Protein AF-A0A172TUB4-F1 (afdb_monomer)

Nearest PDB structures (foldseek):
  4uj3-assembly6_P  TM=4.269E-01  e=2.769E+00  Homo sapiens
  4uj4-assembly2_J  TM=4.519E-01  e=3.349E+00  Homo sapiens
  4lwz-assembly1_A  TM=4.081E-01  e=5.565E+00  Homo sapiens
  7ppj-assembly1_A  TM=4.265E-01  e=6.732E+00  Homo sapiens
  2gec-assembly1_A  TM=3.200E-01  e=8.677E+00  Infectious bronchitis virus

Structure (mmCIF, N/CA/C/O backbone):
data_AF-A0A172TUB4-F1
#
_entry.id   AF-A0A172TUB4-F1
#
loop_
_atom_site.group_PDB
_atom_site.id
_atom_site.type_symbol
_atom_site.label_atom_id
_atom_site.label_alt_id
_atom_site.label_comp_id
_atom_site.label_asym_id
_atom_site.label_entity_id
_atom_site.label_seq_id
_atom_site.pdbx_PDB_ins_code
_atom_site.Cartn_x
_atom_site.Cartn_y
_atom_site.Cartn_z
_atom_site.occupancy
_atom_site.B_iso_or_equiv
_atom_site.auth_seq_id
_atom_site.auth_comp_id
_atom_site.auth_asym_id
_atom_site.auth_atom_id
_atom_site.pdbx_PDB_model_num
ATOM 1 N N . MET A 1 1 ? 22.948 -39.920 78.279 1.00 50.06 1 MET A N 1
ATOM 2 C CA . MET A 1 1 ? 22.899 -38.503 78.693 1.00 50.06 1 MET A CA 1
ATOM 3 C C . MET A 1 1 ? 23.611 -37.682 77.629 1.00 50.06 1 MET A C 1
ATOM 5 O O . MET A 1 1 ? 24.829 -37.754 77.561 1.00 50.06 1 MET A O 1
ATOM 9 N N . LEU A 1 2 ? 22.868 -37.009 76.742 1.00 51.16 2 LEU A N 1
ATOM 10 C CA . LEU A 1 2 ? 23.443 -36.061 75.776 1.00 51.16 2 LEU A CA 1
ATOM 11 C C . LEU A 1 2 ? 23.390 -34.642 76.354 1.00 51.16 2 LEU A C 1
ATOM 13 O O . LEU A 1 2 ? 22.448 -34.290 77.062 1.00 51.16 2 LEU A O 1
ATOM 17 N N . ASN A 1 3 ? 24.445 -33.876 76.084 1.00 52.34 3 ASN A N 1
ATOM 18 C CA . ASN A 1 3 ? 24.759 -32.596 76.709 1.00 52.34 3 ASN A CA 1
ATOM 19 C C . ASN A 1 3 ? 23.971 -31.443 76.053 1.00 52.34 3 ASN A C 1
ATOM 21 O O . ASN A 1 3 ? 23.823 -31.392 74.831 1.00 52.34 3 ASN A O 1
ATOM 25 N N . LEU A 1 4 ? 23.500 -30.495 76.868 1.00 57.22 4 LEU A N 1
ATOM 26 C CA . LEU A 1 4 ? 22.590 -29.398 76.499 1.00 57.22 4 LEU A CA 1
ATOM 27 C C 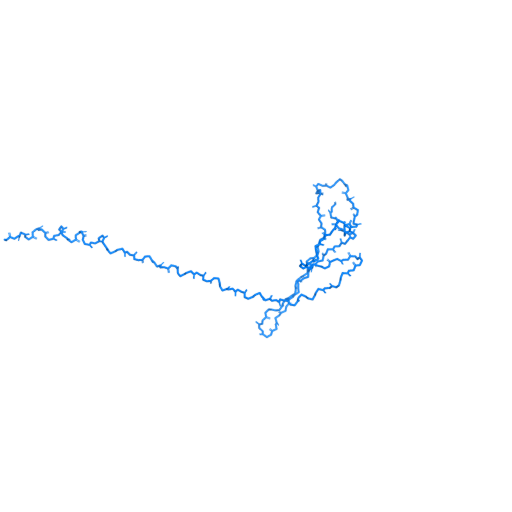. LEU A 1 4 ? 23.169 -28.438 75.434 1.00 57.22 4 LEU A C 1
ATOM 29 O O . LEU A 1 4 ? 22.426 -27.719 74.774 1.00 57.22 4 LEU A O 1
ATOM 33 N N . TYR A 1 5 ? 24.485 -28.480 75.203 1.00 55.56 5 TYR A N 1
ATOM 34 C CA . TYR A 1 5 ? 25.192 -27.681 74.194 1.00 55.56 5 TYR A CA 1
ATOM 35 C C . TYR A 1 5 ? 25.131 -28.227 72.754 1.00 55.56 5 TYR A C 1
ATOM 37 O O . TYR A 1 5 ? 25.632 -27.570 71.845 1.00 55.56 5 TYR A O 1
ATOM 45 N N . GLN A 1 6 ? 24.517 -29.391 72.504 1.00 53.28 6 GLN A N 1
ATOM 46 C CA . GLN A 1 6 ? 24.375 -29.939 71.140 1.00 53.28 6 GLN A CA 1
ATOM 47 C C . GLN A 1 6 ? 23.114 -29.460 70.397 1.00 53.28 6 GLN A C 1
ATOM 49 O O . GLN A 1 6 ? 22.992 -29.678 69.193 1.00 53.28 6 GLN A O 1
ATOM 54 N N . PHE A 1 7 ? 22.194 -28.766 71.073 1.00 53.47 7 PHE A N 1
ATOM 55 C CA . PHE A 1 7 ? 20.947 -28.286 70.469 1.00 53.47 7 PHE A CA 1
ATOM 56 C C . PHE A 1 7 ? 21.072 -27.140 69.440 1.00 53.47 7 PHE A C 1
ATOM 58 O O . PHE A 1 7 ? 20.326 -27.181 68.459 1.00 53.47 7 PHE A O 1
ATOM 65 N N . PRO A 1 8 ? 21.984 -26.148 69.551 1.00 51.56 8 PRO A N 1
ATOM 66 C CA . PRO A 1 8 ? 22.022 -25.056 68.574 1.00 51.56 8 PRO A CA 1
ATOM 67 C C . PRO A 1 8 ? 22.616 -25.473 67.217 1.00 51.56 8 PRO A C 1
ATOM 69 O O . PRO A 1 8 ? 22.346 -24.824 66.211 1.00 51.56 8 PRO A O 1
ATOM 72 N N . ILE A 1 9 ? 23.376 -26.574 67.157 1.00 54.06 9 ILE A N 1
ATOM 73 C CA . ILE A 1 9 ? 24.009 -27.059 65.916 1.00 54.06 9 ILE A CA 1
ATOM 74 C C . ILE A 1 9 ? 23.002 -27.824 65.036 1.00 54.06 9 ILE A C 1
ATOM 76 O O . ILE A 1 9 ? 23.087 -27.770 63.811 1.00 54.06 9 ILE A O 1
ATOM 80 N N . LEU A 1 10 ? 21.990 -28.467 65.632 1.00 48.88 10 LEU A N 1
ATOM 81 C CA . LEU A 1 10 ? 20.963 -29.209 64.887 1.00 48.88 10 LEU A CA 1
ATOM 82 C C . LEU A 1 10 ? 19.916 -28.287 64.225 1.00 48.88 10 LEU A C 1
ATOM 84 O O . LEU A 1 10 ? 19.335 -28.644 63.204 1.00 48.88 10 LEU A O 1
ATOM 88 N N . MET A 1 11 ? 19.700 -27.083 64.765 1.00 50.59 11 MET A N 1
ATOM 89 C CA . MET A 1 11 ? 18.724 -26.113 64.238 1.00 50.59 11 MET A CA 1
ATOM 90 C C . MET A 1 11 ? 19.199 -25.374 62.977 1.00 50.59 11 MET A C 1
ATOM 92 O O . MET A 1 11 ? 18.371 -24.916 62.195 1.00 50.59 11 MET A O 1
ATOM 96 N N . ILE A 1 12 ? 20.511 -25.271 62.739 1.00 52.78 12 ILE A N 1
ATOM 97 C CA . ILE A 1 12 ? 21.044 -24.585 61.546 1.00 52.78 12 ILE A CA 1
ATOM 98 C C . ILE A 1 12 ? 20.908 -25.471 60.293 1.00 52.78 12 ILE A C 1
ATOM 100 O O . ILE A 1 12 ? 20.729 -24.962 59.190 1.00 52.78 12 ILE A O 1
ATOM 104 N N . PHE A 1 13 ? 20.900 -26.798 60.453 1.00 47.03 13 PHE A N 1
ATOM 105 C CA . PHE A 1 13 ? 20.779 -27.738 59.331 1.00 47.03 13 PHE A CA 1
ATOM 106 C C . PHE A 1 13 ? 19.346 -27.908 58.797 1.00 47.03 13 PHE A C 1
ATOM 108 O O . PHE A 1 13 ? 19.167 -28.369 57.674 1.00 47.03 13 PHE A O 1
ATOM 115 N N . ALA A 1 14 ? 18.319 -27.525 59.563 1.00 46.84 14 ALA A N 1
ATOM 116 C CA . ALA A 1 14 ? 16.920 -27.663 59.143 1.00 46.84 14 ALA A CA 1
ATOM 117 C C . ALA A 1 14 ? 16.418 -26.493 58.271 1.00 46.84 14 ALA A C 1
ATOM 119 O O . ALA A 1 14 ? 15.401 -26.623 57.591 1.00 46.84 14 ALA A O 1
ATOM 120 N N . ALA A 1 15 ? 17.124 -25.357 58.258 1.00 46.91 15 ALA A N 1
ATOM 121 C CA . ALA A 1 15 ? 16.682 -24.149 57.557 1.00 46.91 15 ALA A CA 1
ATOM 122 C C . ALA A 1 15 ? 17.023 -24.125 56.052 1.00 46.91 15 ALA A C 1
ATOM 124 O O . ALA A 1 15 ? 16.575 -23.227 55.345 1.00 46.91 15 ALA A O 1
ATOM 125 N N . THR A 1 16 ? 17.778 -25.099 55.534 1.00 49.06 16 THR A N 1
ATOM 126 C CA . THR A 1 16 ? 18.195 -25.139 54.117 1.00 49.06 16 THR A CA 1
ATOM 127 C C . THR A 1 16 ? 17.323 -26.025 53.222 1.00 49.06 16 THR A C 1
ATOM 129 O O . THR A 1 16 ? 17.556 -26.072 52.017 1.00 49.06 16 THR A O 1
ATOM 132 N N . LEU A 1 17 ? 16.298 -26.697 53.764 1.00 52.28 17 LEU A N 1
ATOM 133 C CA . LEU A 1 17 ? 15.441 -27.619 52.998 1.00 52.28 17 LEU A CA 1
ATOM 134 C C . LEU A 1 17 ? 14.056 -27.073 52.628 1.00 52.28 17 LEU A C 1
ATOM 136 O O . LEU A 1 17 ? 13.366 -27.686 51.816 1.00 52.28 17 LEU A O 1
ATOM 140 N N . PHE A 1 18 ? 13.652 -25.908 53.135 1.00 51.94 18 PHE A N 1
ATOM 141 C CA . PHE A 1 18 ? 12.430 -25.248 52.669 1.00 51.94 18 PHE A CA 1
ATOM 142 C C . PHE A 1 18 ? 12.766 -24.273 51.547 1.00 51.94 18 PHE A C 1
ATOM 144 O O . PHE A 1 18 ? 12.882 -23.064 51.737 1.00 51.94 18 PHE A O 1
ATOM 151 N N . GLY A 1 19 ? 12.941 -24.847 50.356 1.00 50.91 19 GLY A N 1
ATOM 152 C CA . GLY A 1 19 ? 12.961 -24.099 49.110 1.00 50.91 19 GLY A CA 1
ATOM 153 C C . GLY A 1 19 ? 11.733 -23.197 49.036 1.00 50.91 19 GLY A C 1
ATOM 154 O O . GLY A 1 19 ? 10.594 -23.662 49.085 1.00 50.91 19 GLY A O 1
ATOM 155 N N . ILE A 1 20 ? 11.973 -21.893 48.936 1.00 55.66 20 ILE A N 1
ATOM 156 C CA . ILE A 1 20 ? 10.939 -20.915 48.630 1.00 55.66 20 ILE A CA 1
ATOM 157 C C . ILE A 1 20 ? 10.471 -21.265 47.219 1.00 55.66 20 ILE A C 1
ATOM 159 O O . ILE A 1 20 ? 11.20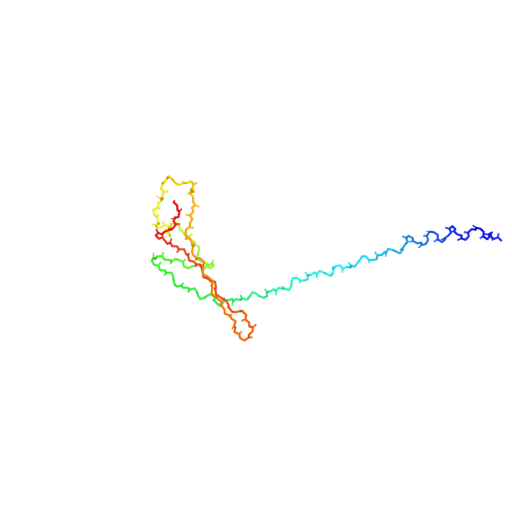6 -21.064 46.251 1.00 55.66 20 ILE A O 1
ATOM 163 N N . ALA A 1 21 ? 9.285 -21.859 47.099 1.00 55.91 21 ALA A N 1
ATOM 164 C CA . ALA A 1 21 ? 8.661 -22.074 45.807 1.00 55.91 21 ALA A CA 1
ATOM 165 C C . ALA A 1 21 ? 8.531 -20.704 45.131 1.00 55.91 21 ALA A C 1
ATOM 167 O O . ALA A 1 21 ? 7.764 -19.849 45.578 1.00 55.91 21 ALA A O 1
ATOM 168 N N . ALA A 1 22 ? 9.329 -20.472 44.088 1.00 62.47 22 ALA A N 1
ATOM 169 C CA . ALA A 1 22 ? 9.186 -19.291 43.258 1.00 62.47 22 ALA A CA 1
ATOM 170 C C . ALA A 1 22 ? 7.734 -19.236 42.754 1.00 62.47 22 ALA A C 1
ATOM 172 O O . ALA A 1 22 ? 7.182 -20.282 42.390 1.00 62.47 22 ALA A O 1
ATOM 173 N N . PRO A 1 23 ? 7.089 -18.057 42.726 1.00 58.44 23 PRO A N 1
ATOM 174 C CA . PRO A 1 23 ? 5.746 -17.949 42.187 1.00 58.44 23 PRO A CA 1
ATOM 175 C C . PRO A 1 23 ? 5.790 -18.425 40.736 1.00 58.44 23 PRO A C 1
ATOM 177 O O . PRO A 1 23 ? 6.467 -17.832 39.894 1.00 58.44 23 PRO A O 1
ATOM 180 N N . VAL A 1 24 ? 5.091 -19.525 40.454 1.00 60.91 24 VAL A N 1
ATOM 181 C CA . VAL A 1 24 ? 4.876 -20.007 39.093 1.00 60.91 24 VAL A CA 1
ATOM 182 C C . VAL A 1 24 ? 4.230 -18.852 38.338 1.00 60.91 24 VAL A C 1
ATOM 184 O O . VAL A 1 24 ? 3.068 -18.518 38.578 1.00 60.91 24 VAL A O 1
ATOM 187 N N . LYS A 1 25 ? 4.990 -18.206 37.447 1.00 54.69 25 LYS A N 1
ATOM 188 C CA . LYS A 1 25 ? 4.415 -17.322 36.437 1.00 54.69 25 LYS A CA 1
ATOM 189 C C . LYS A 1 25 ? 3.452 -18.203 35.657 1.00 54.69 25 LYS A C 1
ATOM 191 O O . LYS A 1 25 ? 3.891 -19.045 34.877 1.00 54.69 25 LYS A O 1
ATOM 196 N N . LYS A 1 26 ? 2.149 -18.075 35.928 1.00 51.97 26 LYS A N 1
ATOM 197 C CA . LYS A 1 26 ? 1.130 -18.688 35.078 1.00 51.97 26 LYS A CA 1
ATOM 198 C C . LYS A 1 26 ? 1.485 -18.270 33.653 1.00 51.97 26 LYS A C 1
ATOM 200 O O . LYS A 1 26 ? 1.750 -17.077 33.461 1.00 51.97 26 LYS A O 1
ATOM 205 N N . PRO A 1 27 ? 1.561 -19.206 32.693 1.00 49.56 27 PRO A N 1
ATOM 206 C CA . PRO A 1 27 ? 1.725 -18.828 31.306 1.00 49.56 27 PRO A CA 1
ATOM 207 C C . PRO A 1 27 ? 0.666 -17.770 31.036 1.00 49.56 27 PRO A C 1
ATOM 209 O O . PRO A 1 27 ? -0.515 -17.993 31.312 1.00 49.56 27 PRO A O 1
ATOM 212 N N . ILE A 1 28 ? 1.100 -16.588 30.607 1.00 55.59 28 ILE A N 1
ATOM 213 C CA . ILE A 1 28 ? 0.189 -15.628 30.011 1.00 55.59 28 ILE A CA 1
ATOM 214 C C . ILE A 1 28 ? -0.289 -16.367 28.776 1.00 55.59 28 ILE A C 1
ATOM 216 O O . ILE A 1 28 ? 0.422 -16.430 27.776 1.00 55.59 28 ILE A O 1
ATOM 220 N N . THR A 1 29 ? -1.436 -17.031 28.886 1.00 51.72 29 THR A N 1
ATOM 221 C CA . THR A 1 29 ? -2.172 -17.471 27.719 1.00 51.72 29 THR A CA 1
ATOM 222 C C . THR A 1 29 ? -2.331 -16.193 26.913 1.00 51.72 29 THR A C 1
ATOM 224 O O . THR A 1 29 ? -2.934 -15.251 27.443 1.00 51.72 29 THR A O 1
ATOM 227 N N . PRO A 1 30 ? -1.742 -16.073 25.710 1.00 56.47 30 PRO A N 1
ATOM 228 C C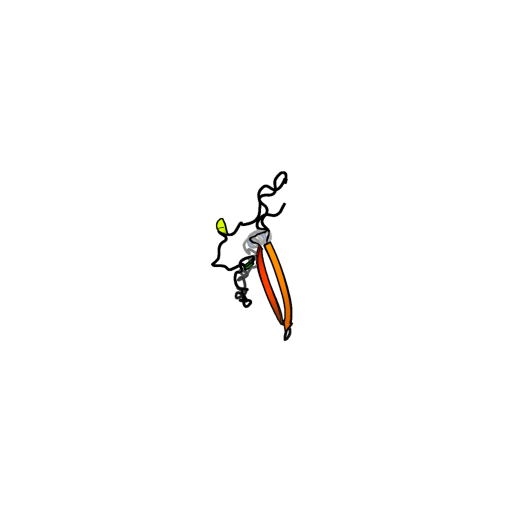A . PRO A 1 30 ? -2.125 -14.978 24.851 1.00 56.47 30 PRO A CA 1
ATOM 229 C C . PRO A 1 30 ? -3.632 -15.141 24.720 1.00 56.47 30 PRO A C 1
ATOM 231 O O . PRO A 1 30 ? -4.110 -16.166 24.229 1.00 56.47 30 PRO A O 1
ATOM 234 N N . VAL A 1 31 ? -4.391 -14.190 25.271 1.00 52.34 31 VAL A N 1
ATOM 235 C CA . VAL A 1 31 ? -5.779 -14.023 24.875 1.00 52.34 31 VAL A CA 1
ATOM 236 C C . VAL A 1 31 ? -5.644 -13.833 23.382 1.00 52.34 31 VAL A C 1
ATOM 238 O O . VAL A 1 31 ? -5.114 -12.815 22.938 1.00 52.34 31 VAL A O 1
ATOM 241 N N . SER A 1 32 ? -5.955 -14.890 22.633 1.00 56.44 32 SER A N 1
ATOM 242 C CA . SER A 1 32 ? -6.060 -14.823 21.194 1.00 56.44 32 SER A CA 1
ATOM 243 C C . SER A 1 32 ? -7.068 -13.713 20.982 1.00 56.44 32 SER A C 1
ATOM 245 O O . SER A 1 32 ? -8.255 -13.879 21.265 1.00 56.44 32 SER A O 1
ATOM 247 N N . ALA A 1 33 ? -6.562 -12.528 20.638 1.00 61.75 33 ALA A N 1
ATOM 248 C CA . ALA A 1 33 ? -7.380 -11.494 20.069 1.00 61.75 33 ALA A CA 1
ATOM 249 C C . ALA A 1 33 ? -7.963 -12.186 18.848 1.00 61.75 33 ALA A C 1
ATOM 251 O O . ALA A 1 33 ? -7.243 -12.434 17.879 1.00 61.75 33 ALA A O 1
ATOM 252 N N . ALA A 1 34 ? -9.219 -12.627 18.963 1.00 53.41 34 ALA A N 1
ATOM 253 C CA . ALA A 1 34 ? -9.960 -13.105 17.818 1.00 53.41 34 ALA A CA 1
ATOM 254 C C . ALA A 1 34 ? -9.710 -12.063 16.727 1.00 53.41 34 ALA A C 1
ATOM 256 O O . ALA A 1 34 ? -9.806 -10.868 17.040 1.00 53.41 34 ALA A O 1
ATOM 257 N N . PRO A 1 35 ? -9.292 -12.469 15.517 1.00 54.06 35 PRO A N 1
ATOM 258 C CA . PRO A 1 35 ? -9.047 -11.513 14.460 1.00 54.06 35 PRO A CA 1
ATOM 259 C C . PRO A 1 35 ? -10.345 -10.733 14.315 1.00 54.06 35 PRO A C 1
ATOM 261 O O . PRO A 1 35 ? -11.377 -11.286 13.935 1.00 54.06 35 PRO A O 1
ATOM 264 N N . VAL A 1 36 ? -10.319 -9.465 14.727 1.00 54.62 36 VAL A N 1
ATOM 265 C CA . VAL A 1 36 ? -11.393 -8.535 14.431 1.00 54.62 36 VAL A CA 1
ATOM 266 C C . VAL A 1 36 ? -11.270 -8.388 12.931 1.00 54.62 36 VAL A C 1
ATOM 268 O O . VAL A 1 36 ? -10.424 -7.643 12.443 1.00 54.62 36 VAL A O 1
ATOM 271 N N . ALA A 1 37 ? -12.005 -9.228 12.206 1.00 58.47 37 ALA A N 1
ATOM 272 C CA . ALA A 1 37 ? -12.141 -9.136 10.774 1.00 58.47 37 ALA A CA 1
ATOM 273 C C . ALA A 1 37 ? -12.862 -7.814 10.527 1.00 58.47 37 ALA A C 1
ATOM 275 O O . ALA A 1 37 ? -14.090 -7.750 10.480 1.00 58.47 37 ALA A O 1
ATOM 276 N N . SER A 1 38 ? -12.092 -6.729 10.472 1.00 54.03 38 SER A N 1
ATOM 277 C CA . SER A 1 38 ? -12.579 -5.476 9.933 1.00 54.03 38 SER A CA 1
ATOM 278 C C . SER A 1 38 ? -13.060 -5.797 8.523 1.00 54.03 38 SER A C 1
ATOM 280 O O . SER A 1 38 ? -12.325 -6.463 7.787 1.00 54.03 38 SER A O 1
ATOM 282 N N . PRO A 1 39 ? -14.285 -5.401 8.144 1.00 54.00 39 PRO A N 1
ATOM 283 C CA . PRO A 1 39 ? -14.779 -5.640 6.803 1.00 54.00 39 PRO A CA 1
ATOM 284 C C . PRO A 1 39 ? -13.804 -4.975 5.833 1.00 54.00 39 PRO A C 1
ATOM 286 O O . PRO A 1 39 ? -13.724 -3.748 5.747 1.00 54.00 39 PRO A O 1
ATOM 289 N N . VAL A 1 40 ? -13.012 -5.796 5.143 1.00 56.97 40 VAL A N 1
ATOM 290 C CA . VAL A 1 40 ? -12.155 -5.352 4.051 1.00 56.97 40 VAL A CA 1
ATOM 291 C C . VAL A 1 40 ? -13.108 -5.039 2.914 1.00 56.97 40 VAL A C 1
ATOM 293 O O . VAL A 1 40 ? -13.424 -5.883 2.083 1.00 56.97 40 VAL A O 1
ATOM 296 N N . HIS A 1 41 ? -13.641 -3.821 2.912 1.00 54.94 41 HIS A N 1
ATOM 297 C CA . HIS A 1 41 ? -14.269 -3.275 1.725 1.00 54.94 41 HIS A CA 1
ATOM 298 C C . HIS A 1 41 ? -13.124 -2.953 0.764 1.00 54.94 41 HIS A C 1
ATOM 300 O O . HIS A 1 41 ? -12.581 -1.844 0.757 1.00 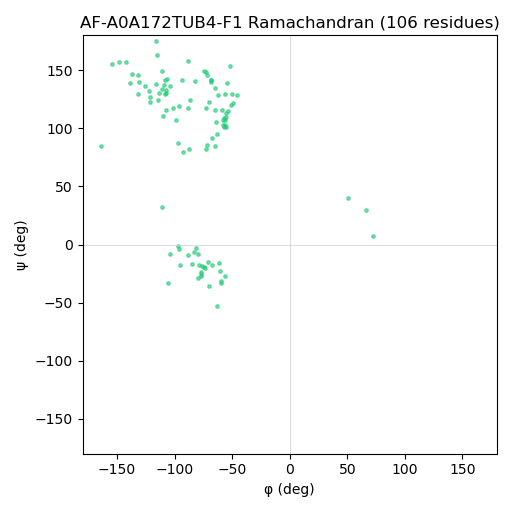54.94 41 HIS A O 1
ATOM 306 N N . SER A 1 42 ? -12.655 -3.976 0.051 1.00 57.53 42 SER A N 1
ATOM 307 C CA . SER A 1 42 ? -11.669 -3.804 -1.002 1.00 57.53 42 SER A CA 1
ATOM 308 C C . SER A 1 42 ? -12.336 -2.968 -2.081 1.00 57.53 42 SER A C 1
ATOM 310 O O . SER A 1 42 ? -13.313 -3.402 -2.689 1.00 57.53 42 SER A O 1
ATOM 312 N N . LYS A 1 43 ? -11.818 -1.761 -2.312 1.00 68.38 43 LYS A N 1
ATOM 313 C CA . LYS A 1 43 ? -12.084 -1.065 -3.572 1.00 68.38 43 LYS A CA 1
ATOM 314 C C . LYS A 1 43 ? -11.748 -2.016 -4.730 1.00 68.38 43 LYS A C 1
ATOM 316 O O . LYS A 1 43 ? -10.936 -2.925 -4.563 1.00 68.38 43 LYS A O 1
ATOM 321 N N . GLU A 1 44 ? -12.389 -1.835 -5.874 1.00 83.19 44 GLU A N 1
ATOM 322 C CA . GLU A 1 44 ? -12.060 -2.603 -7.076 1.00 83.19 44 GLU A CA 1
ATOM 323 C C . GLU A 1 44 ? -10.742 -2.100 -7.679 1.00 83.19 44 GLU A C 1
ATOM 325 O O . GLU A 1 44 ? -10.384 -0.926 -7.535 1.00 83.19 44 GLU A O 1
ATOM 330 N N . GLU A 1 45 ? -9.995 -3.001 -8.320 1.00 89.12 45 GLU A N 1
ATOM 331 C CA . GLU A 1 45 ? -8.798 -2.635 -9.077 1.00 89.12 45 GLU A CA 1
ATOM 332 C C . GLU A 1 45 ? -9.195 -1.767 -10.274 1.00 89.12 45 GLU A C 1
ATOM 334 O O . GLU A 1 45 ? -10.142 -2.070 -10.999 1.00 89.12 45 GLU A O 1
ATOM 339 N N . THR A 1 46 ? -8.457 -0.683 -10.493 1.00 90.50 46 THR A N 1
ATOM 340 C CA . THR A 1 46 ? -8.655 0.200 -11.640 1.00 90.50 46 THR A CA 1
ATOM 341 C C . THR A 1 46 ? -7.426 0.193 -12.546 1.00 90.50 46 THR A C 1
ATOM 343 O O . THR A 1 46 ? -6.384 -0.408 -12.256 1.00 90.50 46 THR A O 1
ATOM 346 N N . ALA A 1 47 ? -7.535 0.889 -13.679 1.00 89.12 47 ALA A N 1
ATOM 347 C CA . ALA A 1 47 ? -6.399 1.117 -14.566 1.00 89.12 47 ALA A CA 1
ATOM 348 C C . ALA A 1 47 ? -5.256 1.888 -13.877 1.00 89.12 47 ALA A C 1
ATOM 350 O O . ALA A 1 47 ? -4.113 1.770 -14.295 1.00 89.12 47 ALA A O 1
ATOM 351 N N . GLU A 1 48 ? -5.550 2.643 -12.816 1.00 91.56 48 GLU A N 1
ATOM 352 C CA . GLU A 1 48 ? -4.577 3.497 -12.132 1.00 91.56 48 GLU A CA 1
ATOM 353 C C . GLU A 1 48 ? -4.127 2.932 -10.778 1.00 91.56 48 GLU A C 1
ATOM 355 O O . GLU A 1 48 ? -2.969 3.107 -10.391 1.00 91.56 48 GLU A O 1
ATOM 360 N N . TYR A 1 49 ? -5.016 2.237 -10.062 1.00 92.44 49 TYR A N 1
ATOM 361 C CA . TYR A 1 49 ? -4.770 1.812 -8.687 1.00 92.44 49 TYR A CA 1
ATOM 362 C C . TYR A 1 49 ? -5.070 0.336 -8.461 1.00 92.44 49 TYR A C 1
ATOM 364 O O . TYR A 1 49 ? -6.093 -0.184 -8.904 1.00 92.44 49 TYR A O 1
ATOM 372 N N . ILE A 1 50 ? -4.207 -0.307 -7.678 1.00 93.94 50 ILE A N 1
ATOM 373 C CA . ILE A 1 50 ? -4.409 -1.661 -7.164 1.00 93.94 50 ILE A CA 1
ATOM 374 C C . ILE A 1 50 ? -4.648 -1.558 -5.659 1.00 93.94 50 ILE A C 1
ATOM 376 O O . ILE A 1 50 ? -3.731 -1.194 -4.918 1.00 93.94 50 ILE A O 1
ATOM 380 N N . PRO A 1 51 ? -5.863 -1.836 -5.175 1.00 93.06 51 PRO A N 1
ATOM 381 C CA . PRO A 1 51 ? -6.110 -1.968 -3.752 1.00 93.06 51 PRO A CA 1
ATOM 382 C C . PRO A 1 51 ? -5.419 -3.222 -3.227 1.00 93.06 51 PRO A C 1
ATOM 384 O O . PRO A 1 51 ? -5.417 -4.266 -3.875 1.00 93.06 51 PRO A O 1
ATOM 387 N N . TRP A 1 52 ? -4.834 -3.123 -2.038 1.00 89.62 52 TRP A N 1
ATOM 388 C CA . TRP A 1 52 ? -4.210 -4.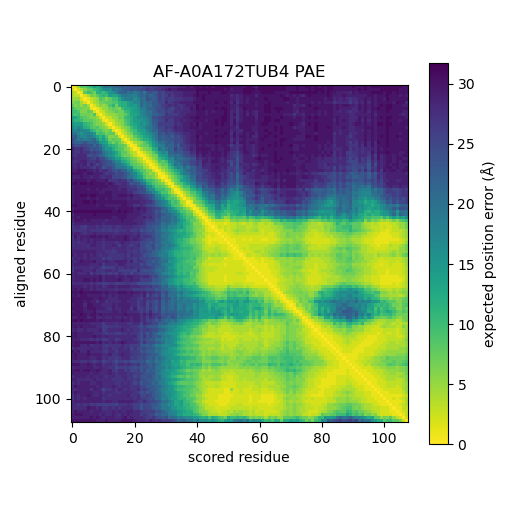265 -1.391 1.00 89.62 52 TRP A CA 1
ATOM 389 C C . TRP A 1 52 ? -5.256 -5.341 -1.109 1.00 89.62 52 TRP A C 1
ATOM 391 O O . TRP A 1 52 ? -6.296 -5.075 -0.499 1.00 89.62 52 TRP A O 1
ATOM 401 N N . GLN A 1 53 ? -4.953 -6.561 -1.532 1.00 87.25 53 GLN A N 1
ATOM 402 C CA . GLN A 1 53 ? -5.721 -7.757 -1.225 1.00 87.25 53 GLN A CA 1
ATOM 403 C C . GLN A 1 53 ? -4.730 -8.870 -0.893 1.00 87.25 53 GLN A C 1
ATOM 405 O O . GLN A 1 53 ? -3.649 -8.937 -1.475 1.00 87.25 53 GLN A O 1
ATOM 410 N N . GLN A 1 54 ? -5.105 -9.762 0.022 1.00 84.88 54 GLN A N 1
ATOM 411 C CA . GLN A 1 54 ? -4.229 -10.848 0.470 1.00 84.88 54 GLN A CA 1
ATOM 412 C C . GLN A 1 54 ? -3.803 -11.778 -0.680 1.00 84.88 54 GLN A C 1
ATOM 414 O O . GLN A 1 54 ? -2.696 -12.306 -0.671 1.00 84.88 54 GLN A O 1
ATOM 419 N N . GLU A 1 55 ? -4.680 -11.964 -1.666 1.00 88.94 55 GLU A N 1
ATOM 420 C CA . GLU A 1 55 ? -4.495 -12.900 -2.780 1.00 88.94 55 GLU A CA 1
ATOM 421 C C . GLU A 1 55 ? -3.910 -12.231 -4.038 1.00 88.94 55 GLU A C 1
ATOM 423 O O . GLU A 1 55 ? -3.356 -12.916 -4.898 1.00 88.94 55 GLU A O 1
ATOM 428 N N . ARG A 1 56 ? -3.972 -10.894 -4.143 1.00 90.31 56 ARG A N 1
ATOM 429 C CA . ARG A 1 56 ? -3.465 -10.129 -5.292 1.00 90.31 56 ARG A CA 1
ATOM 430 C C . ARG A 1 56 ? -2.067 -9.588 -5.006 1.00 90.31 56 ARG A C 1
ATOM 432 O O . ARG A 1 56 ? -1.889 -8.459 -4.553 1.00 90.31 56 ARG A O 1
ATOM 439 N N . LEU A 1 57 ? -1.062 -10.407 -5.304 1.00 91.62 57 LEU A N 1
ATOM 440 C CA . LEU A 1 57 ? 0.341 -9.985 -5.300 1.00 91.62 57 LEU A CA 1
ATOM 441 C C . LEU A 1 57 ? 0.627 -9.064 -6.485 1.00 91.62 57 LEU A C 1
ATOM 443 O O . LEU A 1 57 ? 0.073 -9.277 -7.559 1.00 91.62 57 LEU A O 1
ATOM 447 N N . LEU A 1 58 ? 1.517 -8.086 -6.309 1.00 91.50 58 LEU A N 1
ATOM 448 C CA . LEU A 1 58 ? 1.984 -7.235 -7.405 1.00 91.50 58 LEU A CA 1
ATOM 449 C C . LEU A 1 58 ? 2.845 -8.040 -8.385 1.00 91.50 58 LEU A C 1
ATOM 451 O O . LEU A 1 58 ? 3.658 -8.875 -7.985 1.00 91.50 58 LEU A O 1
ATOM 455 N N . SER A 1 59 ? 2.675 -7.751 -9.666 1.00 93.12 59 SER A N 1
ATOM 456 C CA . SER A 1 59 ? 3.444 -8.302 -10.778 1.00 93.12 59 SER A CA 1
ATOM 457 C C . SER A 1 59 ? 4.233 -7.190 -11.464 1.00 93.12 59 SER A C 1
ATOM 459 O O . SER A 1 59 ? 3.925 -6.015 -11.289 1.00 93.12 59 SER A O 1
ATOM 461 N N . TRP A 1 60 ? 5.242 -7.537 -12.261 1.00 91.38 60 TRP A N 1
ATOM 462 C CA . TRP A 1 60 ? 6.041 -6.535 -12.975 1.00 91.38 60 TRP A CA 1
ATOM 463 C C . TRP A 1 60 ? 5.213 -5.666 -13.930 1.00 91.38 60 TRP A C 1
ATOM 465 O O . TRP A 1 60 ? 5.498 -4.479 -14.056 1.00 91.38 60 TRP A O 1
ATOM 475 N N . ASP A 1 61 ? 4.147 -6.215 -14.512 1.00 93.69 61 ASP A N 1
ATOM 476 C CA . ASP A 1 61 ? 3.247 -5.491 -15.420 1.00 93.69 61 ASP A CA 1
ATOM 477 C C . ASP A 1 61 ? 2.438 -4.386 -14.712 1.00 93.69 61 ASP A C 1
ATOM 479 O O . ASP A 1 61 ? 1.918 -3.467 -15.352 1.00 93.69 61 ASP A O 1
ATOM 483 N N . ASP A 1 62 ? 2.353 -4.441 -13.379 1.00 92.94 62 ASP A N 1
ATOM 484 C CA . ASP A 1 62 ? 1.704 -3.411 -12.568 1.00 92.94 62 ASP A CA 1
ATOM 485 C C . ASP A 1 62 ? 2.578 -2.153 -12.415 1.00 92.94 62 ASP A C 1
ATOM 487 O O . ASP A 1 62 ? 2.067 -1.080 -12.088 1.00 92.94 62 ASP A O 1
ATOM 491 N N . PHE A 1 63 ? 3.889 -2.251 -12.665 1.00 92.31 63 PHE A N 1
ATOM 492 C CA . PHE A 1 63 ? 4.835 -1.143 -12.532 1.00 92.31 63 PHE A CA 1
ATOM 493 C C . PHE A 1 63 ? 4.913 -0.340 -13.830 1.00 92.31 63 PHE A C 1
ATOM 495 O O . PHE A 1 63 ? 5.807 -0.525 -14.652 1.00 92.31 63 PHE A O 1
ATOM 502 N N . GLN A 1 64 ? 3.961 0.572 -14.006 1.00 92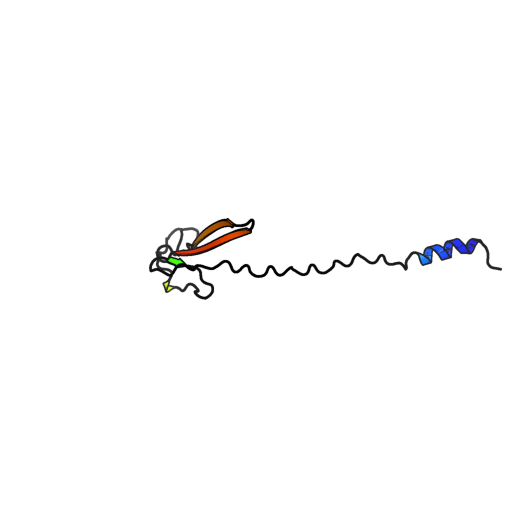.25 64 GLN A N 1
ATOM 503 C CA . GLN A 1 64 ? 3.806 1.355 -15.236 1.00 92.25 64 GLN A CA 1
ATOM 504 C C . GLN A 1 64 ? 4.466 2.738 -15.157 1.00 92.25 64 GLN A C 1
ATOM 506 O O . GLN A 1 64 ? 4.460 3.488 -16.134 1.00 92.25 64 GLN A O 1
ATOM 511 N N . GLY A 1 65 ? 5.025 3.100 -14.001 1.00 87.31 65 GLY A N 1
ATOM 512 C CA . GLY A 1 65 ? 5.7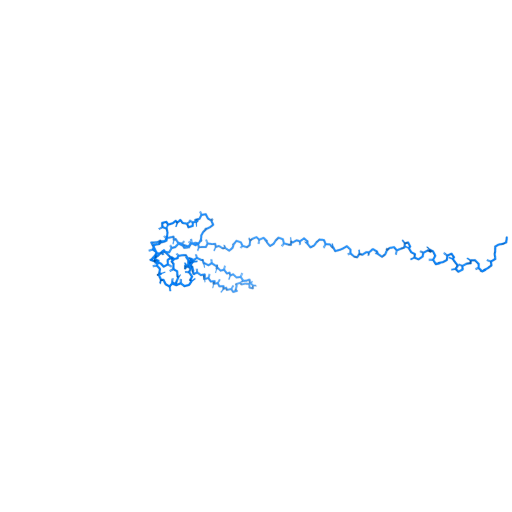45 4.351 -13.823 1.00 87.31 65 GLY A CA 1
ATOM 513 C C . GLY A 1 65 ? 7.109 4.351 -14.503 1.00 87.31 65 GLY A C 1
ATOM 514 O O . GLY A 1 65 ? 7.796 3.334 -14.586 1.00 87.31 65 GLY A O 1
ATOM 515 N N . GLY A 1 66 ? 7.529 5.530 -14.960 1.00 84.62 66 GLY A N 1
ATOM 516 C CA . GLY A 1 66 ? 8.879 5.734 -15.476 1.00 84.62 66 GLY A CA 1
ATOM 517 C C . GLY A 1 66 ? 9.926 5.638 -14.365 1.00 84.62 66 GLY A C 1
ATOM 518 O O . GLY A 1 66 ? 9.711 6.121 -13.253 1.00 84.62 66 GLY A O 1
ATOM 519 N N . ILE A 1 67 ? 11.076 5.043 -14.680 1.00 77.19 67 ILE A N 1
ATOM 520 C CA . ILE A 1 67 ? 12.244 5.057 -13.796 1.00 77.19 67 ILE A CA 1
ATOM 521 C C . ILE A 1 67 ? 12.787 6.482 -13.775 1.00 77.19 67 ILE A C 1
ATOM 523 O O . ILE A 1 67 ? 13.140 7.036 -14.820 1.00 77.19 67 ILE A O 1
ATOM 527 N N . LYS A 1 68 ? 12.875 7.077 -12.592 1.00 75.44 68 LYS A N 1
ATOM 528 C CA . LYS A 1 68 ? 13.516 8.375 -12.424 1.00 75.44 68 LYS A CA 1
ATOM 529 C C . LYS A 1 68 ? 15.011 8.149 -12.207 1.00 75.44 68 LYS A C 1
ATOM 531 O O . LYS A 1 68 ? 15.434 7.340 -11.390 1.00 75.44 68 LYS A O 1
ATOM 536 N N . GLN A 1 69 ? 15.815 8.792 -13.047 1.00 75.88 69 GLN A N 1
ATOM 537 C CA . GLN A 1 69 ? 17.271 8.669 -13.026 1.00 75.88 69 GLN A CA 1
ATOM 538 C C . GLN A 1 69 ? 17.884 9.700 -12.072 1.00 75.88 69 GLN A C 1
ATOM 540 O O . GLN A 1 69 ? 17.297 10.756 -11.839 1.00 75.88 69 GLN A O 1
ATOM 545 N N . ASN A 1 70 ? 19.103 9.431 -11.596 1.00 75.56 70 ASN A N 1
ATOM 546 C CA . ASN A 1 70 ? 19.879 10.315 -10.713 1.00 75.56 70 ASN A CA 1
ATOM 547 C C . ASN A 1 70 ? 19.275 10.506 -9.313 1.00 75.56 70 ASN A C 1
ATOM 549 O O . ASN A 1 70 ? 19.468 11.553 -8.694 1.00 75.56 70 ASN A O 1
ATOM 553 N N . THR A 1 71 ? 18.563 9.498 -8.807 1.00 73.75 71 THR A N 1
ATOM 554 C CA . THR A 1 71 ? 18.081 9.474 -7.426 1.00 73.75 71 THR A CA 1
ATOM 555 C C . THR A 1 71 ? 18.900 8.485 -6.604 1.00 73.75 71 THR A C 1
ATOM 557 O O . THR A 1 71 ? 19.344 7.450 -7.094 1.00 73.75 71 THR A O 1
ATOM 560 N N . ASP A 1 72 ? 19.158 8.844 -5.347 1.00 75.19 72 ASP A N 1
ATOM 561 C CA . ASP A 1 72 ? 19.969 8.039 -4.418 1.00 75.19 72 ASP A CA 1
ATOM 562 C C . ASP A 1 72 ? 19.227 6.757 -3.975 1.00 75.19 72 ASP A C 1
ATOM 564 O O . ASP A 1 72 ? 19.805 5.805 -3.456 1.00 75.19 72 ASP A O 1
ATOM 568 N N . ALA A 1 73 ? 17.912 6.711 -4.215 1.00 68.31 73 ALA A N 1
ATOM 569 C CA . ALA A 1 73 ? 17.055 5.581 -3.904 1.00 68.31 73 ALA A CA 1
ATOM 570 C C . ALA A 1 73 ? 16.816 4.726 -5.157 1.00 68.31 73 ALA A C 1
ATOM 572 O O . ALA A 1 73 ? 16.042 5.082 -6.036 1.00 68.31 73 ALA A O 1
ATOM 573 N N . VAL A 1 74 ? 17.438 3.550 -5.205 1.00 64.38 74 VAL A N 1
ATOM 574 C CA . VAL A 1 74 ? 17.392 2.642 -6.368 1.00 64.38 74 VAL A CA 1
ATOM 575 C C . VAL A 1 74 ? 16.112 1.799 -6.487 1.00 64.38 74 VAL A C 1
ATOM 577 O O . VAL A 1 74 ? 15.921 1.136 -7.502 1.00 64.38 74 VAL A O 1
ATOM 580 N N . ALA A 1 75 ? 15.223 1.812 -5.486 1.00 70.12 75 ALA A N 1
ATOM 581 C CA . ALA A 1 75 ? 13.932 1.116 -5.539 1.00 70.12 75 ALA A CA 1
ATOM 582 C C . ALA A 1 75 ? 12.972 1.619 -4.447 1.00 70.12 75 ALA A C 1
ATOM 584 O O . ALA A 1 75 ? 12.880 1.031 -3.368 1.00 70.12 75 ALA A O 1
ATOM 585 N N . SER A 1 76 ? 12.248 2.709 -4.707 1.00 75.56 76 SER A N 1
ATOM 586 C CA . SER A 1 76 ? 11.154 3.149 -3.835 1.00 75.56 76 SER A CA 1
ATOM 587 C C . SER A 1 76 ? 9.823 3.024 -4.571 1.00 75.56 76 SER A C 1
ATOM 589 O O . SER A 1 76 ? 9.695 3.471 -5.709 1.00 75.56 76 SER A O 1
ATOM 591 N N . THR A 1 77 ? 8.833 2.395 -3.937 1.00 81.06 77 THR A N 1
ATOM 592 C CA . THR A 1 77 ? 7.509 2.150 -4.526 1.00 81.06 77 THR A CA 1
ATOM 593 C C . THR A 1 77 ? 6.440 3.027 -3.893 1.00 81.06 77 THR A C 1
ATOM 595 O O . THR A 1 77 ? 6.439 3.209 -2.674 1.00 81.06 77 THR A O 1
ATOM 598 N N . ASN A 1 78 ? 5.497 3.534 -4.688 1.00 84.56 78 ASN A N 1
ATOM 599 C CA . ASN A 1 78 ? 4.438 4.403 -4.176 1.00 84.56 78 ASN A CA 1
ATOM 600 C C . ASN A 1 78 ? 3.232 3.590 -3.698 1.00 84.56 78 ASN A C 1
ATOM 602 O O . ASN A 1 78 ? 2.562 2.914 -4.483 1.00 84.56 78 ASN A O 1
ATOM 606 N N . THR A 1 79 ? 2.933 3.693 -2.406 1.00 87.56 79 THR A N 1
ATOM 607 C CA . THR A 1 79 ? 1.707 3.152 -1.820 1.00 87.56 79 THR A CA 1
ATOM 608 C C . THR A 1 79 ? 1.049 4.203 -0.937 1.00 87.56 79 THR A C 1
ATOM 610 O O . THR A 1 79 ? 1.721 5.013 -0.301 1.00 87.56 79 THR A O 1
ATOM 613 N N . SER A 1 80 ? -0.280 4.202 -0.9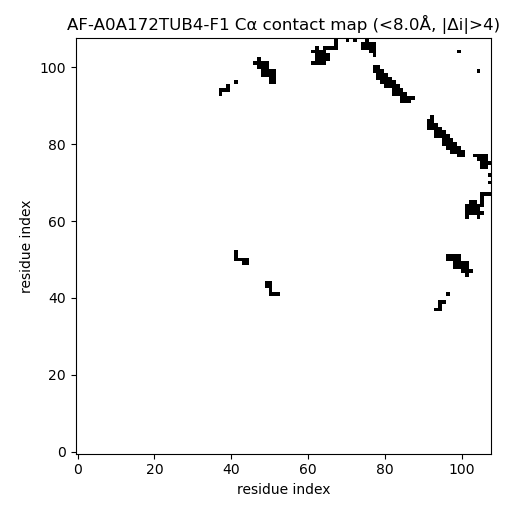05 1.00 89.00 80 SER A N 1
ATOM 614 C CA . SER A 1 80 ? -1.083 5.075 -0.050 1.00 89.00 80 SER A CA 1
ATOM 615 C C . SER A 1 80 ? -1.847 4.243 0.972 1.00 89.00 80 SER A C 1
ATOM 617 O O . SER A 1 80 ? -2.606 3.348 0.593 1.00 89.00 80 SER A O 1
ATOM 619 N N . LEU A 1 81 ? -1.658 4.564 2.256 1.00 91.50 81 LEU A N 1
ATOM 620 C CA . LEU A 1 81 ? -2.342 3.955 3.397 1.00 91.50 81 LEU A CA 1
ATOM 621 C C . LEU A 1 81 ? -3.358 4.948 3.977 1.00 91.50 81 LEU A C 1
ATOM 623 O O . LEU A 1 81 ? -2.984 6.001 4.489 1.00 91.50 81 LEU A O 1
ATOM 627 N N . GLY A 1 82 ? -4.641 4.610 3.911 1.00 89.69 82 GLY A N 1
ATOM 628 C CA . GLY A 1 82 ? -5.726 5.360 4.535 1.00 89.69 82 GLY A CA 1
ATOM 629 C C . GLY A 1 82 ? -6.273 4.617 5.747 1.00 89.69 82 GLY A C 1
ATOM 630 O O . GLY A 1 82 ? -6.561 3.425 5.660 1.00 89.69 82 GLY A O 1
ATOM 631 N N . ILE A 1 83 ? -6.456 5.322 6.862 1.00 91.38 83 ILE A N 1
ATOM 632 C CA . ILE A 1 83 ? -7.094 4.792 8.070 1.00 91.38 83 ILE A CA 1
ATOM 633 C C . ILE A 1 83 ? -8.302 5.673 8.379 1.00 91.38 83 ILE A C 1
ATOM 635 O O . ILE A 1 83 ? -8.167 6.882 8.559 1.00 91.38 83 ILE A O 1
ATOM 639 N N . SER A 1 84 ? -9.485 5.075 8.442 1.00 90.00 84 SER A N 1
ATOM 640 C CA . SER A 1 84 ? -10.724 5.731 8.864 1.00 90.00 84 SER A CA 1
ATOM 641 C C . SER A 1 84 ? -11.214 5.067 10.139 1.00 90.00 84 SER A C 1
ATOM 643 O O . SER A 1 84 ? -11.145 3.848 10.247 1.00 90.00 84 SER A O 1
ATOM 645 N N . TYR A 1 85 ? -11.688 5.835 11.116 1.00 92.62 85 TYR A N 1
ATOM 646 C CA . TYR A 1 85 ? -12.185 5.275 12.369 1.00 92.62 85 TYR A CA 1
ATOM 647 C C . TYR A 1 85 ? -13.310 6.114 12.972 1.00 92.62 85 TYR A C 1
ATOM 649 O O . TYR A 1 85 ? -13.435 7.304 12.693 1.00 92.62 85 TYR A O 1
ATOM 657 N N . GLN A 1 86 ? -14.121 5.472 13.805 1.00 93.50 86 GLN A N 1
ATOM 658 C CA . GLN A 1 86 ? -15.251 6.056 14.519 1.00 93.50 86 GLN A CA 1
ATOM 659 C C . GLN A 1 86 ? -15.533 5.260 15.798 1.00 93.50 86 GLN A C 1
ATOM 661 O O . GLN A 1 86 ? -15.204 4.077 15.883 1.00 93.50 86 GLN A O 1
ATOM 666 N N . ILE A 1 87 ? -16.159 5.891 16.792 1.00 95.19 87 ILE A N 1
ATOM 667 C CA . ILE A 1 87 ? -16.673 5.192 17.974 1.00 95.19 87 ILE A CA 1
ATOM 668 C C . ILE A 1 87 ? -18.183 5.011 17.806 1.00 95.19 87 ILE A C 1
ATOM 670 O O . ILE A 1 87 ? -18.910 6.000 17.749 1.00 95.19 87 ILE A O 1
ATOM 674 N N . LEU A 1 88 ? -18.652 3.765 17.740 1.00 92.50 88 LEU A N 1
ATOM 675 C CA . LEU A 1 88 ? -20.074 3.406 17.687 1.00 92.50 88 LEU A CA 1
ATOM 676 C C . LEU A 1 88 ? -20.401 2.504 18.876 1.00 92.50 88 LEU A C 1
ATOM 678 O O . LEU A 1 88 ? -19.707 1.514 19.101 1.00 92.50 88 LEU A O 1
ATOM 682 N N . ASP A 1 89 ? -21.416 2.862 19.664 1.00 94.50 89 ASP A N 1
ATOM 683 C CA . ASP A 1 89 ? -21.834 2.119 20.866 1.00 94.50 89 ASP A CA 1
ATOM 684 C C . ASP A 1 89 ? -20.676 1.808 21.836 1.00 94.50 89 ASP A C 1
ATOM 686 O O . ASP A 1 89 ? -20.553 0.708 22.378 1.00 94.50 89 ASP A O 1
ATOM 690 N N . GLY A 1 90 ? -19.768 2.775 22.016 1.00 94.25 90 GLY A N 1
ATOM 691 C CA . GLY A 1 90 ? -18.578 2.631 22.864 1.00 94.25 90 GLY A CA 1
ATOM 692 C C . GLY A 1 90 ? -17.481 1.727 22.286 1.00 94.25 90 GLY A C 1
ATOM 693 O O . GLY A 1 90 ? -16.504 1.444 22.977 1.00 94.25 90 GLY A O 1
ATOM 694 N N . LYS A 1 91 ? -17.608 1.279 21.032 1.00 92.75 91 LYS A N 1
ATOM 695 C CA . LYS A 1 91 ? -16.629 0.430 20.339 1.00 92.75 91 LYS A CA 1
ATOM 696 C C . LYS A 1 91 ? -15.909 1.207 19.243 1.00 92.75 91 LYS A C 1
ATOM 698 O O . LYS A 1 91 ? -16.537 1.926 18.472 1.00 92.75 91 LYS A O 1
ATOM 703 N N . LEU A 1 92 ? -14.593 1.016 19.140 1.00 90.62 92 LEU A N 1
ATOM 704 C CA . LEU A 1 92 ? -13.800 1.517 18.019 1.00 90.62 92 LEU A CA 1
ATOM 705 C C . LEU A 1 92 ? -14.093 0.689 16.767 1.00 90.62 92 LEU A C 1
ATOM 707 O O . LEU A 1 92 ? -13.798 -0.504 16.716 1.00 90.62 92 LEU A O 1
ATOM 711 N N . VAL A 1 93 ? -14.636 1.342 15.751 1.00 93.06 93 VAL A N 1
ATOM 712 C CA . VAL A 1 93 ? -14.821 0.804 14.406 1.00 93.06 93 VAL A CA 1
ATOM 713 C C . VAL A 1 93 ? -13.819 1.501 13.501 1.00 93.06 93 VAL A C 1
ATOM 715 O O . VAL A 1 93 ? -13.734 2.725 13.511 1.00 93.06 93 VAL A O 1
ATOM 718 N N . TYR A 1 94 ? -13.050 0.742 12.730 1.00 88.62 94 TYR A N 1
ATOM 719 C CA . TYR A 1 94 ? -12.037 1.297 11.842 1.00 88.62 94 TYR A CA 1
ATOM 720 C C . TYR A 1 94 ? -11.952 0.530 10.524 1.00 88.62 94 TYR A C 1
ATOM 722 O O . TYR A 1 94 ? -12.311 -0.644 10.439 1.00 88.62 94 TYR A O 1
ATOM 730 N N . GLN A 1 95 ? -11.441 1.205 9.503 1.00 88.81 95 GLN A N 1
ATOM 731 C CA . GLN A 1 95 ? -11.162 0.673 8.183 1.00 88.81 95 GLN A CA 1
ATOM 732 C C . GLN A 1 95 ? -9.751 1.093 7.781 1.00 88.81 95 GLN A C 1
ATOM 734 O O . GLN A 1 95 ? -9.396 2.269 7.856 1.00 88.81 95 GLN A O 1
ATOM 739 N N . ILE A 1 96 ? -8.957 0.121 7.343 1.00 88.38 96 ILE A N 1
ATOM 740 C CA . ILE A 1 96 ? -7.635 0.350 6.768 1.00 88.38 96 ILE A CA 1
ATOM 741 C C . ILE A 1 96 ? -7.748 0.088 5.270 1.00 88.38 96 ILE A C 1
ATOM 743 O O . ILE A 1 96 ? -8.285 -0.934 4.847 1.00 88.38 96 ILE A O 1
ATOM 747 N N . THR A 1 97 ? -7.253 1.020 4.470 1.00 90.25 97 THR A N 1
ATOM 748 C CA . THR A 1 97 ? -7.168 0.909 3.014 1.00 90.25 97 THR A CA 1
ATOM 749 C C . THR A 1 97 ? -5.716 1.074 2.612 1.00 90.25 97 THR A C 1
ATOM 751 O O . THR A 1 97 ? -5.049 1.989 3.079 1.00 90.25 97 THR A O 1
ATOM 754 N N . CYS A 1 98 ? -5.213 0.193 1.760 1.00 91.19 98 CYS A N 1
ATOM 755 C CA . CYS A 1 98 ? -3.896 0.331 1.158 1.00 91.19 98 CYS A CA 1
ATOM 756 C C . CYS A 1 98 ? -4.067 0.248 -0.356 1.00 91.19 98 CYS A C 1
ATOM 758 O O . CYS A 1 98 ? -4.852 -0.567 -0.841 1.00 91.19 98 CYS A O 1
ATOM 760 N N . THR A 1 99 ? -3.391 1.122 -1.093 1.00 93.06 99 THR A N 1
ATOM 761 C CA . THR A 1 99 ? -3.470 1.186 -2.556 1.00 93.06 99 THR A CA 1
ATOM 762 C C . THR A 1 99 ? -2.091 1.420 -3.149 1.00 93.06 99 THR A C 1
ATOM 764 O O . THR A 1 99 ? -1.311 2.213 -2.625 1.00 93.06 99 THR A O 1
ATOM 767 N N . PHE A 1 100 ? -1.801 0.735 -4.244 1.00 93.81 100 PHE A N 1
ATOM 768 C CA . PHE A 1 100 ? -0.614 0.915 -5.067 1.00 93.81 100 PHE A CA 1
ATOM 769 C C . PHE A 1 100 ? -0.992 1.676 -6.340 1.00 93.81 100 PHE A C 1
ATOM 771 O O . PHE A 1 100 ? -2.027 1.383 -6.939 1.00 93.81 100 PHE A O 1
ATOM 778 N N . SER A 1 101 ? -0.182 2.653 -6.749 1.00 92.81 101 SER A N 1
ATOM 779 C CA . SER A 1 101 ? -0.404 3.404 -7.993 1.00 92.81 101 SER A CA 1
ATOM 780 C C . SER A 1 101 ? 0.426 2.799 -9.120 1.00 92.81 101 SER A C 1
ATOM 782 O O . SER A 1 101 ? 1.651 2.811 -9.042 1.00 92.81 101 SER A O 1
ATOM 784 N N . LYS A 1 102 ? -0.229 2.326 -10.184 1.00 93.12 102 LYS A N 1
ATOM 785 C CA . LYS A 1 102 ? 0.439 1.783 -11.376 1.00 93.12 102 LYS A CA 1
ATOM 786 C C . LYS A 1 102 ? 1.294 2.834 -12.106 1.00 93.12 102 LYS A C 1
ATOM 788 O O . LYS A 1 102 ? 2.486 2.588 -12.284 1.00 93.12 102 LYS A O 1
ATOM 793 N N . PRO A 1 103 ? 0.771 4.023 -12.486 1.00 92.31 103 PRO A N 1
ATOM 794 C CA . PRO A 1 103 ? 1.556 5.009 -13.237 1.00 92.31 103 PRO A CA 1
ATOM 795 C C . PRO A 1 103 ? 2.606 5.729 -12.386 1.00 92.31 103 PRO A C 1
ATOM 797 O O . PRO A 1 103 ? 3.558 6.285 -12.922 1.00 92.31 103 PRO A O 1
ATOM 800 N N . ASN A 1 104 ? 2.455 5.722 -11.060 1.00 89.56 104 ASN A N 1
ATOM 801 C CA . ASN A 1 104 ? 3.443 6.270 -10.133 1.00 89.56 104 ASN A CA 1
ATOM 802 C C . ASN A 1 104 ? 4.122 5.156 -9.334 1.00 89.56 104 ASN A C 1
ATOM 804 O O . ASN A 1 104 ? 4.467 5.365 -8.175 1.00 89.56 104 ASN A O 1
ATOM 808 N N . SER A 1 105 ? 4.296 3.974 -9.933 1.00 88.75 105 SER A N 1
ATOM 809 C CA . SER A 1 105 ? 4.808 2.777 -9.254 1.00 88.75 105 SER A CA 1
ATOM 810 C C . SER A 1 105 ? 6.166 2.982 -8.597 1.00 88.75 105 SER A C 1
ATOM 812 O O . SER A 1 105 ? 6.466 2.329 -7.600 1.00 88.75 105 SER A O 1
ATOM 814 N N . TRP A 1 106 ? 6.948 3.919 -9.132 1.00 85.75 106 TRP A N 1
ATOM 815 C CA . TRP A 1 106 ? 8.241 4.335 -8.617 1.00 85.75 106 TRP A CA 1
ATOM 816 C C . TRP A 1 106 ? 8.162 5.755 -8.068 1.00 85.75 106 TRP A C 1
ATOM 818 O O . TRP A 1 106 ? 7.627 6.672 -8.699 1.00 85.75 106 TRP A O 1
ATOM 828 N N . VAL A 1 107 ? 8.723 5.939 -6.884 1.00 69.88 107 VAL A N 1
ATOM 829 C CA . VAL A 1 107 ? 8.952 7.248 -6.275 1.00 69.88 107 VAL A CA 1
ATOM 830 C C . VAL A 1 107 ? 10.451 7.518 -6.239 1.00 69.88 107 VAL A C 1
ATOM 832 O O . VAL A 1 107 ? 11.237 6.587 -6.106 1.00 69.88 107 VAL A O 1
ATOM 835 N N . LEU A 1 108 ? 10.779 8.813 -6.331 1.00 58.91 108 LEU A N 1
ATOM 836 C CA . LEU A 1 108 ? 12.110 9.428 -6.470 1.00 58.91 108 LEU A CA 1
ATOM 837 C C . LEU A 1 108 ? 12.771 9.336 -7.830 1.00 58.91 108 LEU A C 1
ATOM 839 O O . LEU A 1 108 ? 13.274 8.263 -8.208 1.00 58.91 108 LEU A O 1
#

Organism: NCBI:txid1492898

Radius of gyration: 32.8 Å; Cα contacts (8 Å, |Δi|>4): 106; chains: 1; bounding box: 47×49×94 Å

Solvent-accessible surface area (backbone atoms only — not comparable to full-atom values): 7157 Å² total; per-residue (Å²): 138,84,67,87,82,60,59,73,67,61,60,66,68,63,69,76,75,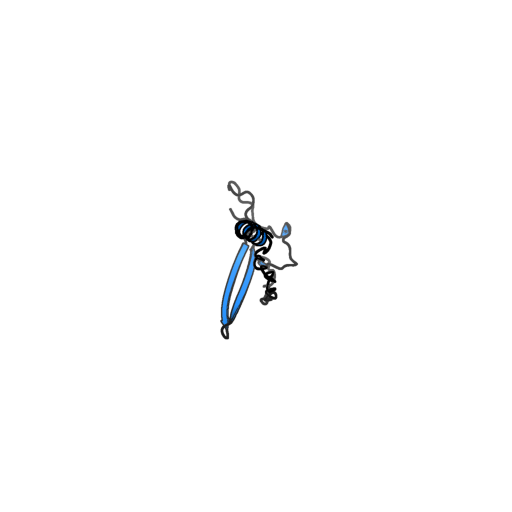72,72,79,78,69,81,77,74,69,78,78,69,75,75,72,71,68,80,78,76,56,78,78,79,65,64,77,71,53,95,51,36,42,45,66,46,99,84,62,75,92,54,76,86,50,56,60,26,71,85,56,79,96,45,97,57,91,81,40,68,37,68,50,79,47,79,48,74,48,75,56,96,90,36,85,45,59,44,79,45,45,35,36,34,20,62,46,27,46,41,90

pLDDT: mean 73.9, std 17.5, range [46.84, 95.19]

Sequence (108 aa):
MLNLYQFPILMIFAATLFGIAAPVKKPITPVSAAPVASPVHSKEETAEYIPWQQERLLSWDDFQGGIKQNTDAVASTNTSLGISYQILDGKLVYQITCTFSKPNSWVL

Foldseek 3Di:
DDDPVVPVVVVVVVVPPPPPPDPPPDPPPPPPPPPPPQPQPFDDDDPWKDKDDPPDDDDPQLQQADDDPPDPDPFDADKDWDKDWDQDPNDIRIYIIMMGTSHPGGDD

Mean predicted aligned error: 16.65 Å

Secondary structure (DSSP, 8-state):
---GGGHHHHHHTTTTS-------------------------PPP-SSEEE--SS----GGG--SPPPSS-S-S-EE-EEEEEEEEEETTEEEEEEEEEEESTT-EE-